Protein AF-A0A3Q4EGY4-F1 (afdb_monomer_lite)

Secondary structure (DSSP, 8-state):
--HHHHHHHHHHHS-----------EEETTEEEEEETTEEEEEEGGGTTSS-EEEEEEGGGG--SSEEEEEEEE-TTSSEEEEEEEETTEEEEEEEEEE-SSS-EEEEEEESEEEEEEEE-TTS-EEEEEEE--S------

pLDDT: mean 89.37, std 10.65, range [50.72, 98.56]

Sequence (141 aa):
MDAFEKVRTRLETQPQEEYEVVNAEIKHGGFVYYQEGCCLVRSKDEEADSDNYEVLFNLEELKLDQPFIDCIRVAPDEKYVAAKIRTEDSETSTLVVVKLSDQPVMEASFPNVSSFEWVKDEEDEDVLFYTFQRNLRCHDV

Organism: Mus musculus (NCBI:txid10090)

InterPro domains:
  IPR051543 Serine Peptidase S9A Subfamily [PTHR11757] (21-140)

Radius of gyration: 19.06 Å; chains: 1; bounding box: 47×37×62 Å

Foldseek 3Di:
DDPVVVVVVCVVPDPPPPPPLPADWDDDPQWIWTDDQQFTWIDGPVQPVDPPIGTQDGNVVVVDDPKTFNYKDAWPVRQKIWTWIDDPPDPKIKIWIWGDDPHIDTPDIDIQWDDWDWDQDPVRDIDIDTDHDDPDDDDDD

Structure (mmCIF, N/CA/C/O backbone):
data_AF-A0A3Q4EGY4-F1
#
_entry.id   AF-A0A3Q4EGY4-F1
#
loop_
_atom_site.group_PDB
_atom_site.id
_atom_site.type_symbol
_atom_site.label_atom_id
_atom_site.label_alt_id
_atom_site.label_comp_id
_atom_site.label_asym_id
_atom_site.label_entity_id
_atom_site.label_seq_id
_atom_site.pdbx_PDB_ins_code
_atom_site.Cartn_x
_atom_site.Cartn_y
_atom_site.Cartn_z
_atom_site.occupancy
_atom_site.B_iso_or_equiv
_atom_site.auth_seq_id
_atom_site.auth_comp_id
_atom_site.auth_asym_id
_atom_site.auth_atom_id
_atom_site.pdbx_PDB_model_num
ATOM 1 N N . MET A 1 1 ? 23.997 6.240 -45.361 1.00 62.00 1 MET A N 1
ATOM 2 C CA . MET A 1 1 ? 23.505 6.002 -43.996 1.00 62.00 1 MET A CA 1
ATOM 3 C C . MET A 1 1 ? 22.037 5.658 -44.103 1.00 62.00 1 MET A C 1
ATOM 5 O O . MET A 1 1 ? 21.256 6.500 -44.551 1.00 62.00 1 MET A O 1
ATOM 9 N N . ASP A 1 2 ? 21.730 4.396 -43.830 1.00 87.81 2 ASP A N 1
ATOM 10 C CA . ASP A 1 2 ? 20.379 3.836 -43.882 1.00 87.81 2 ASP A CA 1
ATOM 11 C C . ASP A 1 2 ? 19.478 4.523 -42.837 1.00 87.81 2 ASP A C 1
ATOM 13 O O . ASP A 1 2 ? 19.962 5.053 -41.834 1.00 87.81 2 ASP A O 1
ATOM 17 N N . ALA A 1 3 ? 18.170 4.578 -43.082 1.00 84.44 3 ALA A N 1
ATOM 18 C CA . ALA A 1 3 ? 17.212 5.181 -42.159 1.00 84.44 3 ALA A CA 1
ATOM 19 C C . ALA A 1 3 ? 17.281 4.517 -40.774 1.00 84.44 3 ALA A C 1
ATOM 21 O O . ALA A 1 3 ? 17.223 5.212 -39.762 1.00 84.44 3 ALA A O 1
ATOM 22 N N . PHE A 1 4 ? 17.499 3.201 -40.738 1.00 85.94 4 PHE A N 1
ATOM 23 C CA . PHE A 1 4 ? 17.674 2.441 -39.503 1.00 85.94 4 PHE A CA 1
ATOM 24 C C . PHE A 1 4 ? 18.942 2.850 -38.742 1.00 85.94 4 PHE A C 1
ATOM 26 O O . PHE A 1 4 ? 18.929 3.031 -37.528 1.00 85.94 4 PHE A O 1
ATOM 33 N N . GLU A 1 5 ? 20.031 3.075 -39.473 1.00 88.56 5 GLU A N 1
ATOM 34 C CA . GLU A 1 5 ? 21.321 3.500 -38.930 1.00 88.56 5 GLU A CA 1
ATOM 35 C C . GLU A 1 5 ? 21.232 4.914 -38.332 1.00 88.56 5 GLU A C 1
ATOM 37 O O . GLU A 1 5 ? 21.715 5.151 -37.230 1.00 88.56 5 GLU A O 1
ATOM 42 N N . LYS A 1 6 ? 20.501 5.828 -38.988 1.00 86.69 6 LYS A N 1
ATOM 43 C CA . LYS A 1 6 ? 20.213 7.168 -38.445 1.00 86.69 6 LYS A CA 1
ATOM 44 C C . LYS A 1 6 ? 19.397 7.125 -37.154 1.00 86.69 6 LYS A C 1
ATOM 46 O O . LYS A 1 6 ? 19.638 7.942 -36.269 1.00 86.69 6 LYS A O 1
ATOM 51 N N . VAL A 1 7 ? 18.419 6.222 -37.062 1.00 87.12 7 VAL A N 1
ATOM 52 C CA . VAL A 1 7 ? 17.590 6.055 -35.858 1.00 87.12 7 VAL A CA 1
ATOM 53 C C . VAL A 1 7 ? 18.415 5.460 -34.721 1.00 87.12 7 VAL A C 1
ATOM 55 O O . VAL A 1 7 ? 18.401 6.018 -33.628 1.00 87.12 7 VAL A O 1
ATOM 58 N N . ARG A 1 8 ? 19.195 4.404 -34.985 1.00 85.62 8 ARG A N 1
ATOM 59 C CA . ARG A 1 8 ? 20.094 3.797 -33.994 1.00 85.62 8 ARG A CA 1
ATOM 60 C C . ARG A 1 8 ? 21.080 4.816 -33.434 1.00 85.62 8 ARG A C 1
ATOM 62 O O . ARG A 1 8 ? 21.135 4.988 -32.225 1.00 85.62 8 ARG A O 1
ATOM 69 N N . THR A 1 9 ? 21.793 5.545 -34.297 1.00 86.81 9 THR A N 1
ATOM 70 C CA . THR A 1 9 ? 22.747 6.561 -33.834 1.00 86.81 9 THR A CA 1
ATOM 71 C C . THR A 1 9 ? 22.053 7.638 -33.007 1.00 86.81 9 THR A C 1
ATOM 73 O O . THR A 1 9 ? 22.629 8.105 -32.034 1.00 86.81 9 THR A O 1
ATOM 76 N N . ARG A 1 10 ? 20.811 8.019 -33.339 1.00 84.62 10 ARG A N 1
ATOM 77 C CA . ARG A 1 10 ? 20.034 8.948 -32.509 1.00 84.62 10 ARG A CA 1
ATOM 78 C C . ARG A 1 10 ? 19.738 8.376 -31.127 1.00 84.62 10 ARG A C 1
ATOM 80 O O . ARG A 1 10 ? 19.966 9.083 -30.162 1.00 84.62 10 ARG A O 1
ATOM 87 N N . LEU A 1 11 ? 19.283 7.129 -31.034 1.00 80.88 11 LEU A N 1
ATOM 88 C CA . LEU A 1 11 ? 18.953 6.490 -29.755 1.00 80.88 11 LEU A CA 1
ATOM 89 C C . LEU A 1 11 ? 20.190 6.261 -28.875 1.00 80.88 11 LEU A C 1
ATOM 91 O O . LEU A 1 11 ? 20.109 6.420 -27.667 1.00 80.88 11 LEU A O 1
ATOM 95 N N . GLU A 1 12 ? 21.337 5.935 -29.474 1.00 82.94 12 GLU A N 1
ATOM 96 C CA . GLU A 1 12 ? 22.601 5.714 -28.753 1.00 82.94 12 GLU A CA 1
ATOM 97 C C . GLU A 1 12 ? 23.295 7.019 -28.322 1.00 82.94 12 GLU A C 1
ATOM 99 O O . GLU A 1 12 ? 24.126 7.002 -27.418 1.00 82.94 12 GLU A O 1
ATOM 104 N N . THR A 1 13 ? 23.007 8.145 -28.989 1.00 84.75 13 THR A N 1
ATOM 105 C CA . THR A 1 13 ? 23.619 9.456 -28.680 1.00 84.75 13 THR A CA 1
ATOM 106 C C . THR A 1 13 ? 22.707 10.375 -27.879 1.00 84.75 13 THR A C 1
ATOM 108 O O . THR A 1 13 ? 23.172 11.389 -27.354 1.00 84.75 13 THR A O 1
ATOM 111 N N . GLN A 1 14 ? 21.418 10.049 -27.788 1.00 74.38 14 GLN A N 1
ATOM 112 C CA . GLN A 1 14 ? 20.490 10.742 -26.914 1.00 74.38 14 GLN A CA 1
ATOM 113 C C . GLN A 1 14 ? 20.812 10.340 -25.467 1.00 74.38 14 GLN A C 1
ATOM 115 O O . GLN A 1 14 ? 20.993 9.150 -25.206 1.00 74.38 14 GLN A O 1
ATOM 120 N N . PRO A 1 15 ? 20.910 11.296 -24.525 1.00 68.19 15 PRO A N 1
ATOM 121 C CA . PRO A 1 15 ? 20.953 10.954 -23.112 1.00 68.19 15 PRO A CA 1
ATOM 122 C C . PRO A 1 15 ? 19.728 10.088 -22.825 1.00 68.19 15 PRO A C 1
ATOM 124 O O . PRO A 1 15 ? 18.609 10.507 -23.130 1.00 68.19 15 PRO A O 1
ATOM 127 N N . GLN A 1 16 ? 19.936 8.872 -22.323 1.00 63.28 16 GLN A N 1
ATOM 128 C CA . GLN A 1 16 ? 18.828 8.116 -21.765 1.00 63.28 16 GLN A CA 1
ATOM 129 C C . GLN A 1 16 ? 18.356 8.921 -20.560 1.00 63.28 16 GLN A C 1
ATOM 131 O O . GLN A 1 16 ? 19.107 9.099 -19.604 1.00 63.28 16 GLN A O 1
ATOM 136 N N . GLU A 1 17 ? 17.161 9.500 -20.657 1.00 60.06 17 GLU A N 1
ATOM 137 C CA . GLU A 1 17 ? 16.463 9.955 -19.464 1.00 60.06 17 GLU A CA 1
ATOM 138 C C . GLU A 1 17 ? 16.262 8.690 -18.627 1.00 60.06 17 GLU A C 1
ATOM 140 O O . GLU A 1 17 ? 15.579 7.762 -19.064 1.00 60.06 17 GLU A O 1
ATOM 145 N N . GLU A 1 18 ? 16.952 8.597 -17.488 1.00 53.25 18 GLU A N 1
ATOM 146 C CA . GLU A 1 18 ? 16.603 7.609 -16.474 1.00 53.25 18 GLU A CA 1
ATOM 147 C C . GLU A 1 18 ? 15.147 7.892 -16.115 1.00 53.25 18 GLU A C 1
ATOM 149 O O . GLU A 1 18 ? 14.812 8.954 -15.588 1.00 53.25 18 GLU A O 1
ATOM 154 N N . TYR A 1 19 ? 14.256 6.981 -16.502 1.00 50.72 19 TYR A N 1
ATOM 155 C CA . TYR A 1 19 ? 12.882 7.024 -16.040 1.00 50.72 19 TYR A CA 1
ATOM 156 C C . TYR A 1 19 ? 12.930 6.697 -14.552 1.00 50.72 19 TYR A C 1
ATOM 158 O O . TYR A 1 19 ? 12.998 5.531 -14.176 1.00 50.72 19 TYR A O 1
ATOM 166 N N . GLU A 1 20 ? 12.945 7.727 -13.709 1.00 56.38 20 GLU A N 1
ATOM 167 C CA . GLU A 1 20 ? 12.793 7.528 -12.275 1.00 56.38 20 GLU A CA 1
ATOM 168 C C . GLU A 1 20 ? 11.446 6.845 -12.035 1.00 56.38 20 GLU A C 1
ATOM 170 O O . GLU A 1 20 ? 10.388 7.334 -12.452 1.00 56.38 20 GLU A O 1
ATOM 175 N N . VAL A 1 21 ? 11.484 5.685 -11.381 1.00 58.91 21 VAL A N 1
ATOM 176 C CA . VAL A 1 21 ? 10.283 5.065 -10.832 1.00 58.91 21 VAL A CA 1
ATOM 177 C C . VAL A 1 21 ? 9.756 6.035 -9.780 1.00 58.91 21 VAL A C 1
ATOM 179 O O . VAL A 1 21 ? 10.293 6.133 -8.680 1.00 58.91 21 VAL A O 1
ATOM 182 N N . VAL A 1 22 ? 8.737 6.814 -10.144 1.00 64.81 22 VAL A N 1
ATOM 183 C CA . VAL A 1 22 ? 8.094 7.737 -9.209 1.00 64.81 22 VAL A CA 1
ATOM 184 C C . VAL A 1 22 ? 7.395 6.889 -8.155 1.00 64.81 22 VAL A C 1
ATOM 186 O O . VAL A 1 22 ? 6.398 6.226 -8.446 1.00 64.81 22 VAL A O 1
ATOM 189 N N . ASN A 1 23 ? 7.941 6.891 -6.940 1.00 74.62 23 ASN A N 1
ATOM 190 C CA . ASN A 1 23 ? 7.339 6.202 -5.807 1.00 74.62 23 ASN A CA 1
ATOM 191 C C . ASN A 1 23 ? 5.914 6.712 -5.582 1.00 74.62 23 ASN A C 1
ATOM 193 O O . ASN A 1 23 ? 5.634 7.906 -5.713 1.00 74.62 23 ASN A O 1
ATOM 197 N N . ALA A 1 24 ? 5.004 5.802 -5.240 1.00 89.62 24 ALA A N 1
ATOM 198 C CA . ALA A 1 24 ? 3.633 6.187 -4.953 1.00 89.62 24 ALA A CA 1
ATOM 199 C C . ALA A 1 24 ? 3.574 7.111 -3.726 1.00 89.62 24 ALA A C 1
ATOM 201 O O . ALA A 1 24 ? 4.065 6.764 -2.653 1.00 89.62 24 ALA A O 1
ATOM 202 N N . GLU A 1 25 ? 2.902 8.249 -3.887 1.00 93.81 25 GLU A N 1
ATOM 203 C CA . GLU A 1 25 ? 2.566 9.181 -2.814 1.00 93.81 25 GLU A CA 1
ATOM 204 C C . GLU A 1 25 ? 1.052 9.421 -2.807 1.00 93.81 25 GLU A C 1
ATOM 206 O O . GLU A 1 25 ? 0.424 9.563 -3.862 1.00 93.81 25 GLU A O 1
ATOM 211 N N . ILE A 1 26 ? 0.444 9.467 -1.621 1.00 94.50 26 ILE A N 1
ATOM 212 C CA . ILE A 1 26 ? -0.968 9.828 -1.472 1.00 94.50 26 ILE A CA 1
ATOM 213 C C . ILE A 1 26 ? -1.194 10.695 -0.235 1.00 94.50 26 ILE A C 1
ATOM 215 O O . ILE A 1 26 ? -0.667 10.420 0.841 1.00 94.50 26 ILE A O 1
ATOM 219 N N . LYS A 1 27 ? -2.036 11.724 -0.377 1.00 94.75 27 LYS A N 1
ATOM 220 C CA . LYS A 1 27 ? -2.517 12.548 0.738 1.00 94.75 27 LYS A CA 1
ATOM 221 C C . LYS A 1 27 ? -3.894 12.077 1.187 1.00 94.75 27 LYS A C 1
ATOM 223 O O . LYS A 1 27 ? -4.807 11.980 0.366 1.00 94.75 27 LYS A O 1
ATOM 228 N N . HIS A 1 28 ? -4.052 11.789 2.475 1.00 94.06 28 HIS A N 1
ATOM 229 C CA . HIS A 1 28 ? -5.314 11.330 3.056 1.00 94.06 28 HIS A CA 1
ATOM 230 C C . HIS A 1 28 ? -5.357 11.607 4.564 1.00 94.06 28 HIS A C 1
ATOM 232 O O . HIS A 1 28 ? -4.349 11.434 5.244 1.00 94.06 28 HIS A O 1
ATOM 238 N N . GLY A 1 29 ? -6.503 12.036 5.100 1.00 91.94 29 GLY A N 1
ATOM 239 C CA . GLY A 1 29 ? -6.676 12.210 6.552 1.00 91.94 29 GLY A CA 1
ATOM 240 C C . GLY A 1 29 ? -5.734 13.225 7.218 1.00 91.94 29 GLY A C 1
ATOM 241 O O . GLY A 1 29 ? -5.442 13.121 8.403 1.00 91.94 29 GLY A O 1
ATOM 242 N N . GLY A 1 30 ? -5.193 14.192 6.465 1.00 93.12 30 GLY A N 1
ATOM 243 C CA . GLY A 1 30 ? -4.186 15.141 6.972 1.00 93.12 30 GLY A CA 1
ATOM 244 C C . GLY A 1 30 ? -2.755 14.588 7.043 1.00 93.12 30 GLY A C 1
ATOM 245 O O . GLY A 1 30 ? -1.867 15.251 7.581 1.00 93.12 30 GLY A O 1
ATOM 246 N N . PHE A 1 31 ? -2.522 13.404 6.479 1.00 95.12 31 PHE A N 1
ATOM 247 C CA . PHE A 1 31 ? -1.208 12.786 6.347 1.00 95.12 31 PHE A CA 1
ATOM 248 C C . PHE A 1 31 ? -0.826 12.602 4.876 1.00 95.12 31 PHE A C 1
ATOM 250 O O . PHE A 1 31 ? -1.688 12.481 4.000 1.00 95.12 31 PHE A O 1
ATOM 257 N N . VAL A 1 32 ? 0.477 12.532 4.622 1.00 95.19 32 VAL A N 1
ATOM 258 C CA . VAL A 1 32 ? 1.068 12.090 3.357 1.00 95.19 32 VAL A CA 1
ATOM 259 C C . VAL A 1 32 ? 1.673 10.715 3.586 1.00 95.19 32 VAL A C 1
ATOM 261 O O . VAL A 1 32 ? 2.405 10.525 4.553 1.00 95.19 32 VAL A O 1
ATOM 264 N N . TYR A 1 33 ? 1.362 9.761 2.715 1.00 96.69 33 TYR A N 1
ATOM 265 C CA . TYR A 1 33 ? 1.871 8.393 2.751 1.00 96.69 33 TYR A CA 1
ATOM 266 C C . TYR A 1 33 ? 2.764 8.172 1.540 1.00 96.69 33 TYR A C 1
ATOM 268 O O . TYR A 1 33 ? 2.341 8.454 0.418 1.00 96.69 33 TYR A O 1
ATOM 276 N N . TYR A 1 34 ? 3.969 7.665 1.767 1.00 95.50 34 TYR A N 1
ATOM 277 C CA . TYR A 1 34 ? 4.991 7.503 0.736 1.00 95.50 34 TYR A CA 1
ATOM 278 C C . TYR A 1 34 ? 6.037 6.473 1.167 1.00 95.50 34 TYR A C 1
ATOM 280 O O . TYR A 1 34 ? 5.991 5.931 2.277 1.00 95.50 34 TYR A O 1
ATOM 288 N N . GLN A 1 35 ? 6.966 6.178 0.263 1.00 95.44 35 GLN A N 1
ATOM 289 C CA . GLN A 1 35 ? 8.141 5.374 0.566 1.00 95.44 35 GLN A CA 1
ATOM 290 C C . GLN A 1 35 ? 9.320 6.274 0.940 1.00 95.44 35 GLN A C 1
ATOM 292 O O . GLN A 1 35 ? 9.704 7.128 0.148 1.00 95.44 35 GLN A O 1
ATOM 297 N N . GLU A 1 36 ? 9.934 6.010 2.092 1.00 93.69 36 GLU A N 1
ATOM 298 C CA . GLU A 1 36 ? 11.212 6.598 2.506 1.00 93.69 36 GLU A CA 1
ATOM 299 C C . GLU A 1 36 ? 12.221 5.464 2.724 1.00 93.69 36 GLU A C 1
ATOM 301 O O . GLU A 1 36 ? 12.024 4.590 3.575 1.00 93.69 36 GLU A O 1
ATOM 306 N N . GLY A 1 37 ? 13.281 5.419 1.912 1.00 92.12 37 GLY A N 1
ATOM 307 C CA . GLY A 1 37 ? 14.199 4.276 1.874 1.00 92.12 37 GLY A CA 1
ATOM 308 C C . GLY A 1 37 ? 13.464 2.949 1.626 1.00 92.12 37 GLY A C 1
ATOM 309 O O . GLY A 1 37 ? 12.766 2.796 0.626 1.00 92.12 37 GLY A O 1
ATOM 310 N N . CYS A 1 38 ? 13.606 1.990 2.547 1.00 93.38 38 CYS A N 1
ATOM 311 C CA . CYS A 1 38 ? 12.911 0.694 2.511 1.00 93.38 38 CYS A CA 1
ATOM 312 C C . CYS A 1 38 ? 11.637 0.662 3.375 1.00 93.38 38 CYS A C 1
ATOM 314 O O . CYS A 1 38 ? 11.182 -0.417 3.749 1.00 93.38 38 CYS A O 1
ATOM 316 N N . CYS A 1 39 ? 11.055 1.809 3.726 1.00 96.31 39 CYS A N 1
ATOM 317 C CA . CYS A 1 39 ? 9.904 1.879 4.622 1.00 96.31 39 CYS A CA 1
ATOM 318 C C . CYS A 1 39 ? 8.685 2.505 3.939 1.00 96.31 39 CYS A C 1
ATOM 320 O O . CYS A 1 39 ? 8.798 3.532 3.274 1.00 96.31 39 CYS A O 1
ATOM 322 N N . LEU A 1 40 ? 7.502 1.932 4.174 1.00 97.69 40 LEU A N 1
ATOM 323 C CA . LEU A 1 40 ? 6.244 2.664 4.049 1.00 97.69 40 LEU A CA 1
ATOM 324 C C . LEU A 1 40 ? 6.127 3.564 5.275 1.00 97.69 40 LEU A C 1
ATOM 326 O O . LEU A 1 40 ? 6.140 3.074 6.410 1.00 97.69 40 LEU A O 1
ATOM 330 N N . VAL A 1 41 ? 5.996 4.863 5.046 1.00 96.56 41 VAL A N 1
ATOM 331 C CA . VAL A 1 41 ? 5.908 5.868 6.104 1.00 96.56 41 VAL A CA 1
ATOM 332 C C . VAL A 1 41 ? 4.678 6.748 5.917 1.00 96.56 41 VAL A C 1
ATOM 334 O O . VAL A 1 41 ? 4.068 6.774 4.842 1.00 96.56 41 VAL A O 1
ATOM 337 N N . ARG A 1 42 ? 4.317 7.485 6.969 1.00 95.56 42 ARG A N 1
ATOM 338 C CA . ARG A 1 42 ? 3.453 8.659 6.843 1.00 95.56 42 ARG A CA 1
ATOM 339 C C . ARG A 1 42 ? 3.991 9.839 7.635 1.00 95.56 42 ARG A C 1
ATOM 341 O O . ARG A 1 42 ? 4.504 9.662 8.736 1.00 95.56 42 ARG A O 1
ATOM 348 N N . SER A 1 43 ? 3.803 11.042 7.124 1.00 94.38 43 SER A N 1
ATOM 349 C CA . SER A 1 43 ? 4.074 12.298 7.831 1.00 94.38 43 SER A CA 1
ATOM 350 C C . SER A 1 43 ? 2.821 13.167 7.831 1.00 94.38 43 SER A C 1
ATOM 352 O O . SER A 1 43 ? 1.888 12.936 7.057 1.00 94.38 43 SER A O 1
ATOM 354 N N . LYS A 1 44 ? 2.747 14.150 8.731 1.00 93.06 44 LYS A N 1
ATOM 355 C CA . LYS A 1 44 ? 1.679 15.156 8.658 1.00 93.06 44 LYS A CA 1
ATOM 356 C C . LYS A 1 44 ? 1.880 16.013 7.411 1.00 93.06 44 LYS A C 1
ATOM 358 O O . LYS A 1 44 ? 3.011 16.345 7.080 1.00 93.06 44 LYS A O 1
ATOM 363 N N . ASP A 1 45 ? 0.791 16.429 6.770 1.00 83.75 45 ASP A N 1
ATOM 364 C CA . ASP A 1 45 ? 0.844 17.208 5.518 1.00 83.75 45 ASP A CA 1
ATOM 365 C C . ASP A 1 45 ? 1.637 18.522 5.643 1.00 83.75 45 ASP A C 1
ATOM 367 O O . ASP A 1 45 ? 2.352 18.920 4.730 1.00 83.75 45 ASP A O 1
ATOM 371 N N . GLU A 1 46 ? 1.589 19.162 6.812 1.00 79.31 46 GLU A N 1
ATOM 372 C CA . GLU A 1 46 ? 2.348 20.388 7.102 1.00 79.31 46 GLU A CA 1
ATOM 373 C C . GLU A 1 46 ? 3.856 20.145 7.328 1.00 79.31 46 GLU A C 1
ATOM 375 O O . GLU A 1 46 ? 4.635 21.096 7.375 1.00 79.31 46 GLU A O 1
ATOM 380 N N . GLU A 1 47 ? 4.271 18.885 7.477 1.00 75.31 47 GLU A N 1
ATOM 381 C CA . GLU A 1 47 ? 5.617 18.449 7.871 1.00 75.31 47 GLU A CA 1
ATOM 382 C C . GLU A 1 47 ? 6.259 17.507 6.831 1.00 75.31 47 GLU A C 1
ATOM 384 O O . GLU A 1 47 ? 7.271 16.872 7.127 1.00 75.31 47 GLU A O 1
ATOM 389 N N . ALA A 1 48 ? 5.695 17.422 5.618 1.00 59.66 48 ALA A N 1
ATOM 390 C CA . ALA A 1 48 ? 6.092 16.468 4.575 1.00 59.66 48 ALA A CA 1
ATOM 391 C C . ALA A 1 48 ? 7.572 16.565 4.135 1.00 59.66 48 ALA A C 1
ATOM 393 O O . ALA A 1 48 ? 8.118 15.582 3.651 1.00 59.66 48 ALA A O 1
ATOM 394 N N . ASP A 1 49 ? 8.235 17.701 4.387 1.00 66.06 49 ASP A N 1
ATOM 395 C CA . ASP A 1 49 ? 9.659 17.940 4.090 1.00 66.06 49 ASP A CA 1
ATOM 396 C C . ASP A 1 49 ? 10.579 17.819 5.327 1.00 66.06 49 ASP A C 1
ATOM 398 O O . ASP A 1 49 ? 11.703 18.329 5.340 1.00 66.06 49 ASP A O 1
ATOM 402 N N . SER A 1 50 ? 10.096 17.214 6.413 1.00 72.44 50 SER A N 1
ATOM 403 C CA . SER A 1 50 ? 10.859 17.033 7.652 1.00 72.44 50 SER A CA 1
ATOM 404 C C . SER A 1 50 ? 11.132 15.557 7.942 1.00 72.44 50 SER A C 1
ATOM 406 O O . SER A 1 50 ? 10.335 14.691 7.593 1.00 72.44 50 SER A O 1
ATOM 408 N N . ASP A 1 51 ? 12.207 15.268 8.682 1.00 75.94 51 ASP A N 1
ATOM 409 C CA . ASP A 1 51 ? 12.527 13.918 9.188 1.00 75.94 51 ASP A CA 1
ATOM 410 C C . ASP A 1 51 ? 11.528 13.418 10.265 1.00 75.94 51 ASP A C 1
ATOM 412 O O . ASP A 1 51 ? 11.828 12.507 11.039 1.00 75.94 51 ASP A O 1
ATOM 416 N N . ASN A 1 52 ? 10.346 14.036 10.369 1.00 88.00 52 ASN A N 1
ATOM 417 C CA . ASN A 1 52 ? 9.306 13.713 11.336 1.00 88.00 52 ASN A CA 1
ATOM 418 C C . ASN A 1 52 ? 8.203 12.865 10.688 1.00 88.00 52 ASN A C 1
ATOM 420 O O . ASN A 1 52 ? 7.082 13.322 10.455 1.00 88.00 52 ASN A O 1
ATOM 424 N N . TYR A 1 53 ? 8.531 11.611 10.390 1.00 92.62 53 TYR A N 1
ATOM 425 C CA . TYR A 1 53 ? 7.585 10.629 9.869 1.00 92.62 53 TYR A CA 1
ATOM 426 C C . TYR A 1 53 ? 7.419 9.438 10.819 1.00 92.62 53 TYR A C 1
ATOM 428 O O . TYR A 1 53 ? 8.303 9.079 11.596 1.00 92.62 53 TYR A O 1
ATOM 436 N N . GLU A 1 54 ? 6.257 8.801 10.736 1.00 95.00 54 GLU A N 1
ATOM 437 C CA . GLU A 1 54 ? 5.947 7.533 11.381 1.00 95.00 54 GLU A CA 1
ATOM 438 C C . GLU A 1 54 ? 6.240 6.384 10.410 1.00 95.00 54 GLU A C 1
ATOM 440 O O . GLU A 1 54 ? 5.742 6.370 9.283 1.00 95.00 54 GLU A O 1
ATOM 445 N N . VAL A 1 55 ? 7.028 5.399 10.850 1.00 96.25 55 VAL A N 1
ATOM 446 C CA . VAL A 1 55 ? 7.272 4.170 10.082 1.00 96.25 55 VAL A CA 1
ATOM 447 C C . VAL A 1 55 ? 6.094 3.221 10.262 1.00 96.25 55 VAL A C 1
ATOM 449 O O . VAL A 1 55 ? 5.804 2.791 11.376 1.00 96.25 55 VAL A O 1
ATOM 452 N N . LEU A 1 56 ? 5.435 2.873 9.156 1.00 98.00 56 LEU A N 1
ATOM 453 C CA . LEU A 1 56 ? 4.266 1.995 9.149 1.00 98.00 56 LEU A CA 1
ATOM 454 C C . LEU A 1 56 ? 4.643 0.539 8.867 1.00 98.00 56 LEU A C 1
ATOM 456 O O . LEU A 1 56 ? 4.047 -0.374 9.433 1.00 98.00 56 LEU A O 1
ATOM 460 N N . PHE A 1 57 ? 5.614 0.313 7.978 1.00 98.19 57 PHE A N 1
ATOM 461 C CA . PHE A 1 57 ? 6.070 -1.028 7.611 1.00 98.19 57 PHE A CA 1
ATOM 462 C C . PHE A 1 57 ? 7.461 -1.000 6.967 1.00 98.19 57 PHE A C 1
ATOM 464 O O . PHE A 1 57 ? 7.729 -0.130 6.139 1.00 98.19 57 PHE A O 1
ATOM 471 N N . ASN A 1 58 ? 8.323 -1.969 7.297 1.00 97.00 58 ASN A N 1
ATOM 472 C CA . ASN A 1 58 ? 9.624 -2.156 6.647 1.00 97.00 58 ASN A CA 1
ATOM 473 C C . ASN A 1 58 ? 9.507 -3.186 5.507 1.00 97.00 58 ASN A C 1
ATOM 475 O O . ASN A 1 58 ? 9.243 -4.365 5.739 1.00 97.00 58 ASN A O 1
ATOM 479 N N . LEU A 1 59 ? 9.750 -2.753 4.268 1.00 96.19 59 LEU A N 1
ATOM 480 C CA . LEU A 1 59 ? 9.663 -3.587 3.068 1.00 96.19 59 LEU A CA 1
ATOM 481 C C . LEU A 1 59 ? 10.701 -4.723 3.060 1.00 96.19 59 LEU A C 1
ATOM 483 O O . LEU A 1 59 ? 10.466 -5.744 2.410 1.00 96.19 59 LEU A O 1
ATOM 487 N N . GLU A 1 60 ? 11.808 -4.605 3.802 1.00 94.69 60 GLU A N 1
ATOM 488 C CA 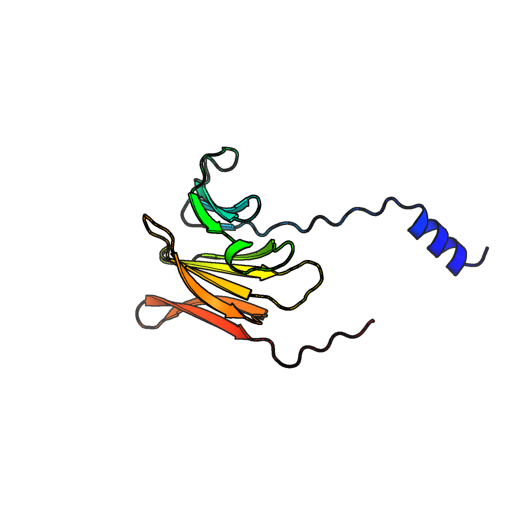. GLU A 1 60 ? 12.812 -5.673 3.938 1.00 94.69 60 GLU A CA 1
ATOM 489 C C . GLU A 1 60 ? 12.225 -6.958 4.545 1.00 94.69 60 GLU A C 1
ATOM 491 O O . GLU A 1 60 ? 12.717 -8.057 4.271 1.00 94.69 60 GLU A O 1
ATOM 496 N N . GLU A 1 61 ? 11.131 -6.858 5.309 1.00 95.06 61 GLU A N 1
ATOM 497 C CA . GLU A 1 61 ? 10.417 -8.020 5.851 1.00 95.06 61 GLU A CA 1
ATOM 498 C C . GLU A 1 61 ? 9.887 -8.953 4.749 1.00 95.06 61 GLU A C 1
ATOM 500 O O . GLU A 1 61 ? 9.748 -10.161 4.968 1.00 95.06 61 GLU A O 1
ATOM 505 N N . LEU A 1 62 ? 9.653 -8.422 3.542 1.00 93.12 62 LEU A N 1
ATOM 506 C CA . LEU A 1 62 ? 9.193 -9.188 2.382 1.00 93.12 62 LEU A CA 1
ATOM 507 C C . LEU A 1 62 ? 10.311 -9.993 1.708 1.00 93.12 62 LEU A C 1
ATOM 509 O O . LEU A 1 62 ? 10.010 -10.875 0.903 1.00 93.12 62 LEU A O 1
ATOM 513 N N . LYS A 1 63 ? 11.585 -9.724 2.037 1.00 93.25 63 LYS A N 1
ATOM 514 C CA . LYS A 1 63 ? 12.768 -10.384 1.446 1.00 93.25 63 LYS A CA 1
ATOM 515 C C . LYS A 1 63 ? 12.795 -10.311 -0.086 1.00 93.25 63 LYS A C 1
ATOM 517 O O . LYS A 1 63 ? 13.207 -11.262 -0.752 1.00 93.25 63 LYS A O 1
ATOM 522 N N . LEU A 1 64 ? 12.315 -9.196 -0.624 1.00 90.62 64 LEU A N 1
ATOM 523 C CA . LEU A 1 64 ? 12.375 -8.862 -2.042 1.00 90.62 64 LEU A CA 1
ATOM 524 C C . LEU A 1 64 ? 13.673 -8.103 -2.332 1.00 90.62 64 LEU A C 1
ATOM 526 O O . LEU A 1 64 ? 14.200 -7.426 -1.450 1.00 90.62 64 LEU A O 1
ATOM 530 N N . ASP A 1 65 ? 14.177 -8.221 -3.557 1.00 90.56 65 ASP A N 1
ATOM 531 C CA . ASP A 1 65 ? 15.335 -7.447 -4.004 1.00 90.56 65 ASP A CA 1
ATOM 532 C C . ASP A 1 65 ? 14.873 -6.068 -4.479 1.00 90.56 65 ASP A C 1
ATOM 534 O O . ASP A 1 65 ? 14.007 -5.982 -5.346 1.00 90.56 65 ASP A O 1
ATOM 538 N N . GLN A 1 66 ? 15.408 -5.013 -3.860 1.00 90.56 66 GLN A N 1
ATOM 539 C CA . GLN A 1 66 ? 15.093 -3.606 -4.152 1.00 90.56 66 GLN A CA 1
ATOM 540 C C . GLN A 1 66 ? 13.584 -3.326 -4.332 1.00 90.56 66 GLN A C 1
ATOM 542 O O . GLN A 1 66 ? 13.142 -2.889 -5.398 1.00 90.56 66 GLN A O 1
ATOM 547 N N . PRO A 1 67 ? 12.754 -3.611 -3.310 1.00 93.50 67 PRO A N 1
ATOM 548 C CA . PRO A 1 67 ? 11.321 -3.412 -3.425 1.00 93.50 67 PRO A CA 1
ATOM 549 C C . PRO A 1 67 ? 10.952 -1.925 -3.430 1.00 93.50 67 PRO A C 1
ATOM 551 O O . PRO A 1 67 ? 11.507 -1.130 -2.670 1.00 93.50 67 PRO A O 1
ATOM 554 N N . PHE A 1 68 ? 9.942 -1.575 -4.222 1.00 94.31 68 PHE A N 1
ATOM 555 C CA . PHE A 1 68 ? 9.343 -0.245 -4.229 1.00 94.31 68 PHE A CA 1
ATOM 556 C C . PHE A 1 68 ? 7.815 -0.301 -4.147 1.00 94.31 68 PHE A C 1
ATOM 558 O O . PHE A 1 68 ? 7.178 -1.289 -4.532 1.00 94.31 68 PHE A O 1
ATOM 565 N N . ILE A 1 69 ? 7.215 0.768 -3.630 1.00 95.94 69 ILE A N 1
ATOM 566 C CA . ILE A 1 69 ? 5.772 0.931 -3.497 1.00 95.94 69 ILE A CA 1
ATOM 567 C C . ILE A 1 69 ? 5.212 1.515 -4.793 1.00 95.94 69 ILE A C 1
ATOM 569 O O . ILE A 1 69 ? 5.401 2.684 -5.118 1.00 95.94 69 ILE A O 1
ATOM 573 N N . ASP A 1 70 ? 4.457 0.686 -5.506 1.00 94.44 70 ASP A N 1
ATOM 574 C CA . ASP A 1 70 ? 3.825 1.026 -6.780 1.00 94.44 70 ASP A CA 1
ATOM 575 C C . ASP A 1 70 ? 2.471 1.727 -6.603 1.00 94.44 70 ASP A C 1
ATOM 577 O O . ASP A 1 70 ? 2.007 2.458 -7.473 1.00 94.44 70 ASP A O 1
ATOM 581 N N . CYS A 1 71 ? 1.778 1.466 -5.493 1.00 95.62 71 CYS A N 1
ATOM 582 C CA . CYS A 1 71 ? 0.467 2.052 -5.229 1.00 95.62 71 CYS A CA 1
ATOM 583 C C . CYS A 1 71 ? 0.144 2.028 -3.736 1.00 95.62 71 CYS A C 1
ATOM 585 O O . CYS A 1 71 ? 0.385 1.017 -3.076 1.00 95.62 71 CYS A O 1
ATOM 587 N N . ILE A 1 72 ? -0.472 3.100 -3.233 1.00 97.94 72 ILE A N 1
ATOM 588 C CA . ILE A 1 72 ? -0.972 3.220 -1.858 1.00 97.94 72 ILE A CA 1
ATOM 589 C C . ILE A 1 72 ? -2.472 3.543 -1.893 1.00 97.94 72 ILE A C 1
ATOM 591 O O . ILE A 1 72 ? -2.938 4.337 -2.721 1.00 97.94 72 ILE A O 1
ATOM 595 N N . ARG A 1 73 ? -3.239 2.930 -0.988 1.00 97.75 73 ARG A N 1
ATOM 596 C CA . ARG A 1 73 ? -4.639 3.270 -0.696 1.00 97.75 73 ARG A CA 1
ATOM 597 C C . ARG A 1 73 ? -4.881 3.226 0.807 1.00 97.75 73 ARG A C 1
ATOM 599 O O . ARG A 1 73 ? -4.626 2.206 1.445 1.00 97.75 73 ARG A O 1
ATOM 606 N N . VAL A 1 74 ? -5.408 4.310 1.359 1.00 97.88 74 VAL A N 1
ATOM 607 C CA . VAL A 1 74 ? -5.806 4.398 2.770 1.00 97.88 74 VAL A CA 1
ATOM 608 C C . VAL A 1 74 ? -7.290 4.064 2.874 1.00 97.88 74 VAL A C 1
ATOM 610 O O . VAL A 1 74 ? -8.069 4.461 2.005 1.00 97.88 74 VAL A O 1
ATOM 613 N N . ALA A 1 75 ? -7.657 3.291 3.890 1.00 97.62 75 ALA A N 1
ATOM 614 C CA . ALA A 1 75 ? -9.044 2.955 4.165 1.00 97.62 75 ALA A CA 1
ATOM 615 C C . ALA A 1 75 ? -9.824 4.224 4.568 1.00 97.62 75 ALA A C 1
ATOM 617 O O . ALA A 1 75 ? -9.256 5.069 5.263 1.00 97.62 75 ALA A O 1
ATOM 618 N N . PRO A 1 76 ? -11.089 4.390 4.141 1.00 95.12 76 PRO A N 1
ATOM 619 C CA . PRO A 1 76 ? -11.887 5.579 4.439 1.00 95.12 76 PRO A CA 1
ATOM 620 C C . PRO A 1 76 ? -12.010 5.952 5.924 1.00 95.12 76 PRO A C 1
ATOM 622 O O . PRO A 1 76 ? -12.187 7.128 6.228 1.00 95.12 76 PRO A O 1
ATOM 625 N N . ASP A 1 77 ? -11.960 4.984 6.842 1.00 94.94 77 ASP A N 1
ATOM 626 C CA . ASP A 1 77 ? -11.982 5.219 8.291 1.00 94.94 77 ASP A CA 1
ATOM 627 C C . ASP A 1 77 ? -10.600 5.474 8.912 1.00 94.94 77 ASP A C 1
ATOM 629 O O . ASP A 1 77 ? -10.491 5.647 10.128 1.00 94.94 77 ASP A O 1
ATOM 633 N N . GLU A 1 78 ? -9.558 5.486 8.081 1.00 94.94 78 GLU A N 1
ATOM 634 C CA . GLU A 1 78 ? -8.165 5.733 8.445 1.00 94.94 78 GLU A CA 1
ATOM 635 C C . GLU A 1 78 ? -7.578 4.716 9.445 1.00 94.94 78 GLU A C 1
ATOM 637 O O . GLU A 1 78 ? -6.532 4.967 10.048 1.00 94.94 78 GLU A O 1
ATOM 642 N N . LYS A 1 79 ? -8.195 3.535 9.612 1.00 96.44 79 LYS A N 1
ATOM 643 C CA . LYS A 1 79 ? -7.655 2.447 10.449 1.00 96.44 79 LYS A CA 1
ATOM 644 C C . LYS A 1 79 ? -6.673 1.551 9.710 1.00 96.44 79 LYS A C 1
ATOM 646 O O . LYS A 1 79 ? -5.912 0.834 10.360 1.00 96.44 79 LYS A O 1
ATOM 651 N N . TYR A 1 80 ? -6.676 1.557 8.379 1.00 98.19 80 TYR A N 1
ATOM 652 C CA . TYR A 1 80 ? -5.800 0.707 7.576 1.00 98.19 80 TYR A CA 1
ATOM 653 C C . TYR A 1 80 ? -5.183 1.463 6.405 1.00 98.19 80 TYR A C 1
ATOM 655 O O . TYR A 1 80 ? -5.784 2.364 5.823 1.00 98.19 80 TYR A O 1
ATOM 663 N N . VAL A 1 81 ? -3.990 1.035 6.009 1.00 98.38 81 VAL A N 1
ATOM 664 C CA . VAL A 1 81 ? -3.380 1.397 4.732 1.00 98.38 81 VAL A CA 1
ATOM 665 C C . VAL A 1 81 ? -2.996 0.126 3.990 1.00 98.38 81 VAL A C 1
ATOM 667 O O . VAL A 1 81 ? -2.492 -0.829 4.576 1.00 98.38 81 VAL A O 1
ATOM 670 N N . ALA A 1 82 ? -3.257 0.105 2.691 1.00 98.50 82 ALA A N 1
ATOM 671 C CA . ALA A 1 82 ? -2.852 -0.958 1.796 1.00 98.50 82 ALA A CA 1
ATOM 672 C C . ALA A 1 82 ? -1.819 -0.417 0.805 1.00 98.50 82 ALA A C 1
ATOM 674 O O . ALA A 1 82 ? -2.013 0.650 0.2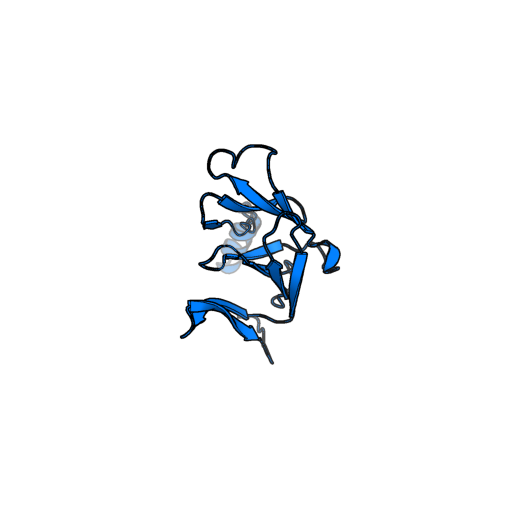17 1.00 98.50 82 ALA A O 1
ATOM 675 N N . ALA A 1 83 ? -0.730 -1.154 0.615 1.00 98.12 83 ALA A N 1
ATOM 676 C CA . ALA A 1 83 ? 0.344 -0.789 -0.298 1.00 98.12 83 ALA A CA 1
ATOM 677 C C . ALA A 1 83 ? 0.701 -1.972 -1.197 1.00 98.12 83 ALA A C 1
ATOM 679 O O . ALA A 1 83 ? 0.870 -3.095 -0.724 1.00 98.12 83 ALA A O 1
ATOM 680 N N . LYS A 1 84 ? 0.810 -1.729 -2.502 1.00 96.81 84 LYS A N 1
ATOM 681 C CA . LYS A 1 84 ? 1.249 -2.725 -3.482 1.00 96.81 84 LYS A CA 1
ATOM 682 C C . LYS A 1 84 ? 2.732 -2.533 -3.754 1.00 96.81 84 LYS A C 1
ATOM 684 O O . LYS A 1 84 ? 3.130 -1.486 -4.254 1.00 96.81 84 LYS A O 1
ATOM 689 N N . ILE A 1 85 ? 3.520 -3.553 -3.442 1.00 96.06 85 ILE A N 1
ATOM 690 C CA . ILE A 1 85 ? 4.975 -3.571 -3.576 1.00 96.06 85 ILE A CA 1
ATOM 691 C C . ILE A 1 85 ? 5.385 -4.407 -4.784 1.00 96.06 85 ILE A C 1
ATOM 693 O O . ILE A 1 85 ? 4.858 -5.505 -4.986 1.00 96.06 85 ILE A O 1
ATOM 697 N N . ARG A 1 86 ? 6.336 -3.900 -5.568 1.00 93.31 86 ARG A N 1
ATOM 698 C CA . ARG A 1 86 ? 6.954 -4.582 -6.714 1.00 93.31 86 ARG A CA 1
ATOM 699 C C . ARG A 1 86 ? 8.476 -4.507 -6.637 1.00 93.31 86 ARG A C 1
ATOM 701 O O . ARG A 1 86 ? 9.028 -3.795 -5.806 1.00 93.31 86 ARG A O 1
ATOM 708 N N . THR A 1 87 ? 9.128 -5.266 -7.505 1.00 91.38 87 THR A N 1
ATOM 709 C CA . THR A 1 87 ? 10.555 -5.146 -7.826 1.00 91.38 87 THR A CA 1
ATOM 710 C C . THR A 1 87 ? 10.665 -4.694 -9.277 1.00 91.38 87 THR A C 1
ATOM 712 O O . THR A 1 87 ? 9.784 -5.027 -10.070 1.00 91.38 87 THR A O 1
ATOM 715 N N . GLU A 1 88 ? 11.721 -3.971 -9.638 1.00 84.94 88 GLU A N 1
ATOM 716 C CA . GLU A 1 88 ? 11.877 -3.376 -10.977 1.00 84.94 88 GLU A CA 1
ATOM 717 C C . GLU A 1 88 ? 11.733 -4.409 -12.109 1.00 84.94 88 GLU A C 1
ATOM 719 O O . GLU A 1 88 ? 10.992 -4.197 -13.067 1.00 84.94 88 GLU A O 1
ATOM 724 N N . ASP A 1 89 ? 12.324 -5.590 -11.924 1.00 82.56 89 ASP A N 1
ATOM 725 C CA . ASP A 1 89 ? 12.345 -6.656 -12.929 1.00 82.56 89 ASP A CA 1
ATOM 726 C C . ASP A 1 89 ? 11.126 -7.601 -12.890 1.00 82.56 89 ASP A C 1
ATOM 728 O O . ASP A 1 89 ? 11.145 -8.667 -13.517 1.00 82.56 89 ASP A O 1
ATOM 732 N N . SER A 1 90 ? 10.067 -7.285 -12.128 1.00 82.00 90 SER A N 1
ATOM 733 C CA . SER A 1 90 ? 8.918 -8.191 -11.994 1.00 82.00 90 SER A CA 1
ATOM 734 C C . SER A 1 90 ? 7.551 -7.515 -11.986 1.00 82.00 90 SER A C 1
ATOM 736 O O . SER A 1 90 ? 7.238 -6.652 -11.170 1.00 82.00 90 SER A O 1
ATOM 738 N N . GLU A 1 91 ? 6.654 -8.057 -12.812 1.00 81.44 91 GLU A N 1
ATOM 739 C CA . GLU A 1 91 ? 5.220 -7.744 -12.779 1.00 81.44 91 GLU A CA 1
ATOM 740 C C . GLU A 1 91 ? 4.472 -8.441 -11.633 1.00 81.44 91 GLU A C 1
ATOM 742 O O . GLU A 1 91 ? 3.282 -8.201 -11.410 1.00 81.44 91 GLU A O 1
ATOM 747 N N . THR A 1 92 ? 5.129 -9.334 -10.888 1.00 87.19 92 THR A N 1
ATOM 748 C CA . THR A 1 92 ? 4.539 -9.878 -9.662 1.00 87.19 92 THR A CA 1
ATOM 749 C C . THR A 1 92 ? 4.582 -8.824 -8.569 1.00 87.19 92 THR A C 1
ATOM 751 O O . THR A 1 92 ? 5.651 -8.308 -8.253 1.00 87.19 92 THR A O 1
ATOM 754 N N . SER A 1 93 ? 3.442 -8.569 -7.934 1.00 93.06 93 SER A N 1
ATOM 755 C CA . SER A 1 93 ? 3.372 -7.661 -6.795 1.00 93.06 93 SER A CA 1
ATOM 756 C C . SER A 1 93 ? 2.906 -8.366 -5.526 1.00 93.06 93 SER A C 1
ATOM 758 O O . SER A 1 93 ? 2.195 -9.374 -5.587 1.00 93.06 93 SER A O 1
ATOM 760 N N . THR A 1 94 ? 3.273 -7.809 -4.380 1.00 95.75 94 THR A N 1
ATOM 761 C CA . THR A 1 94 ? 2.747 -8.189 -3.070 1.00 95.75 94 THR A CA 1
ATOM 762 C C . THR A 1 94 ? 1.968 -7.013 -2.506 1.00 95.75 94 THR A C 1
ATOM 764 O O . THR A 1 94 ? 2.508 -5.923 -2.354 1.00 95.75 94 THR A O 1
ATOM 767 N N . LEU A 1 95 ? 0.697 -7.224 -2.189 1.00 97.75 95 LEU A N 1
ATOM 768 C CA . LEU A 1 95 ? -0.116 -6.263 -1.455 1.00 97.75 95 LEU A CA 1
ATOM 769 C C . LEU A 1 95 ? 0.080 -6.500 0.040 1.00 97.75 95 LEU A C 1
ATOM 771 O O . LEU A 1 95 ? -0.176 -7.604 0.514 1.00 97.75 95 LEU A O 1
ATOM 775 N N . VAL A 1 96 ? 0.491 -5.481 0.782 1.00 98.31 96 VAL A N 1
ATOM 776 C CA . VAL A 1 96 ? 0.498 -5.496 2.250 1.00 98.31 96 VAL A CA 1
ATOM 777 C C . VAL A 1 96 ? -0.637 -4.630 2.769 1.00 98.31 96 VAL A C 1
ATOM 779 O O . VAL A 1 96 ? -0.948 -3.593 2.184 1.00 98.31 96 VAL A O 1
ATOM 782 N N . VAL A 1 97 ? -1.251 -5.056 3.867 1.00 98.56 97 VAL A N 1
ATOM 783 C CA . VAL A 1 97 ? -2.258 -4.293 4.605 1.00 98.56 97 VAL A CA 1
ATOM 784 C C . VAL A 1 97 ? -1.714 -4.058 6.000 1.00 98.56 97 VAL A C 1
ATOM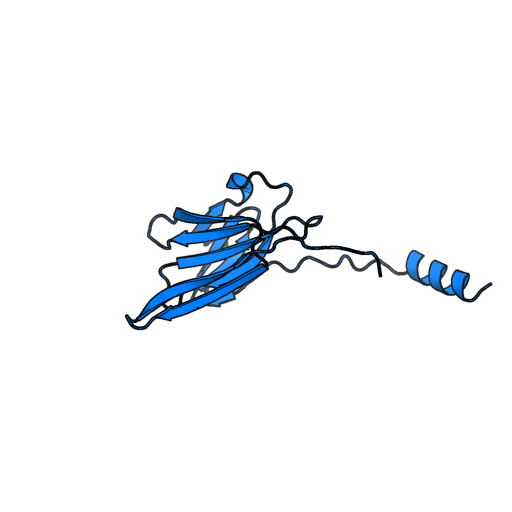 786 O O . VAL A 1 97 ? -1.420 -5.007 6.725 1.00 98.56 97 VAL A O 1
ATOM 789 N N . VAL A 1 98 ? -1.571 -2.793 6.364 1.00 98.56 98 VAL A N 1
ATOM 790 C CA . VAL A 1 98 ? -1.051 -2.352 7.653 1.00 98.56 98 VAL A CA 1
ATOM 791 C C . VAL A 1 98 ? -2.192 -1.734 8.438 1.00 98.56 98 VAL A C 1
ATOM 793 O O . VAL A 1 98 ? -2.910 -0.868 7.935 1.00 98.56 98 VAL A O 1
ATOM 796 N N . LYS A 1 99 ? -2.353 -2.175 9.680 1.00 98.25 99 LYS A N 1
ATOM 797 C CA . LYS A 1 99 ? -3.255 -1.556 10.640 1.00 98.25 99 LYS A CA 1
ATOM 798 C C . LYS A 1 99 ? -2.583 -0.339 11.262 1.00 98.25 99 LYS A C 1
ATOM 800 O O . LYS A 1 99 ? -1.503 -0.448 11.839 1.00 98.25 99 LYS A O 1
ATOM 805 N N . LEU A 1 100 ? -3.246 0.803 11.162 1.00 97.12 100 LEU A N 1
ATOM 806 C CA . LEU A 1 100 ? -2.818 2.072 11.728 1.00 97.12 100 LEU A CA 1
ATOM 807 C C . LEU A 1 100 ? -3.238 2.123 13.202 1.00 97.12 100 LEU A C 1
ATOM 809 O O . LEU A 1 100 ? -4.417 2.047 13.544 1.00 97.12 100 LEU A O 1
ATOM 813 N N . SER A 1 101 ? -2.254 2.200 14.091 1.00 94.25 101 SER A N 1
ATOM 814 C CA . SER A 1 101 ? -2.437 2.359 15.536 1.00 94.25 101 SER A CA 1
ATOM 815 C C . SER A 1 101 ? -1.164 2.964 16.135 1.00 94.25 101 SER A C 1
ATOM 817 O O . SER A 1 101 ? -0.218 3.196 15.391 1.00 94.25 101 SER A O 1
ATOM 819 N N . ASP A 1 102 ? -1.098 3.166 17.455 1.00 91.88 102 ASP A N 1
ATOM 820 C CA . ASP A 1 102 ? 0.122 3.654 18.130 1.00 91.88 102 ASP A CA 1
ATOM 821 C C . ASP A 1 102 ? 1.371 2.802 17.824 1.00 91.88 102 ASP A C 1
ATOM 823 O O . ASP A 1 102 ? 2.501 3.271 17.947 1.00 91.88 102 ASP A O 1
ATOM 827 N N . GLN A 1 103 ? 1.169 1.531 17.458 1.00 94.56 103 GLN A N 1
ATOM 828 C CA . GLN A 1 103 ? 2.197 0.643 16.924 1.00 94.56 103 GLN A CA 1
ATOM 829 C C . GLN A 1 103 ? 1.662 0.014 15.633 1.00 94.56 103 GLN A C 1
ATOM 831 O O . GLN A 1 103 ? 0.879 -0.936 15.709 1.00 94.56 103 GLN A O 1
ATOM 836 N N . PRO A 1 104 ? 2.019 0.541 14.451 1.00 96.88 104 PRO A N 1
ATOM 837 C CA . PRO A 1 104 ? 1.595 -0.040 13.185 1.00 96.88 104 PRO A CA 1
ATOM 838 C C . PRO A 1 104 ? 2.027 -1.504 13.053 1.00 96.88 104 PRO A C 1
ATOM 840 O O . PRO A 1 104 ? 3.147 -1.871 13.413 1.00 96.88 104 PRO A O 1
ATOM 843 N N . VAL A 1 105 ? 1.131 -2.355 12.549 1.00 96.69 105 VAL A N 1
ATOM 844 C CA . VAL A 1 105 ? 1.393 -3.790 12.354 1.00 96.69 105 VAL A CA 1
ATOM 845 C C . VAL A 1 105 ? 0.849 -4.231 11.002 1.00 96.69 105 VAL A C 1
ATOM 847 O O . VAL A 1 105 ? -0.254 -3.846 10.613 1.00 96.69 105 VAL A O 1
ATOM 850 N N . MET A 1 106 ? 1.604 -5.071 10.291 1.00 97.25 106 MET A N 1
ATOM 851 C CA . MET A 1 106 ? 1.111 -5.749 9.094 1.00 97.25 106 MET A CA 1
ATOM 852 C C . MET A 1 106 ? 0.014 -6.754 9.480 1.00 97.25 106 MET A C 1
ATOM 854 O O . MET A 1 106 ? 0.289 -7.791 10.080 1.00 97.25 106 MET A O 1
ATOM 858 N N . GLU A 1 107 ? -1.226 -6.441 9.117 1.00 97.44 107 GLU A N 1
ATOM 859 C CA . GLU A 1 107 ? -2.408 -7.272 9.364 1.00 97.44 107 GLU A CA 1
ATOM 860 C C . GLU A 1 107 ? -2.489 -8.422 8.350 1.00 97.44 107 GLU A C 1
ATOM 862 O O . GLU A 1 107 ? -2.830 -9.552 8.696 1.00 97.44 107 GLU A O 1
ATOM 867 N N . ALA A 1 108 ? -2.154 -8.148 7.084 1.00 97.44 108 ALA A N 1
ATOM 868 C CA . ALA A 1 108 ? -2.211 -9.140 6.017 1.00 97.44 108 ALA A CA 1
ATOM 869 C C . ALA A 1 108 ? -1.198 -8.868 4.898 1.00 97.44 108 ALA A C 1
ATOM 871 O O . ALA A 1 108 ? -0.762 -7.739 4.676 1.00 97.44 108 ALA A O 1
ATOM 872 N N . SER A 1 109 ? -0.868 -9.925 4.154 1.00 97.06 109 SER A N 1
ATOM 873 C CA . SER A 1 109 ? -0.057 -9.864 2.940 1.00 97.06 109 SER A CA 1
ATOM 874 C C . SER A 1 109 ? -0.619 -10.819 1.887 1.00 97.06 109 SER A C 1
ATOM 876 O O . SER A 1 109 ? -0.917 -11.980 2.182 1.00 97.06 109 SER A O 1
ATOM 878 N N . PHE A 1 110 ? -0.775 -10.328 0.659 1.00 96.19 110 PHE A N 1
ATOM 879 C CA . PHE A 1 110 ? -1.352 -11.059 -0.464 1.00 96.19 110 PHE A CA 1
ATOM 880 C C . PHE A 1 110 ? -0.412 -11.005 -1.676 1.00 96.19 110 PHE A C 1
ATOM 882 O O . PHE A 1 110 ? -0.176 -9.926 -2.223 1.00 96.19 110 PHE A O 1
ATOM 889 N N . PRO A 1 111 ? 0.117 -12.146 -2.146 1.00 94.44 111 PRO A N 1
ATOM 890 C CA . PRO A 1 111 ? 0.976 -12.177 -3.323 1.00 94.44 111 PRO A CA 1
ATOM 891 C C . PRO A 1 111 ? 0.163 -12.133 -4.624 1.00 94.44 111 PRO A C 1
ATOM 893 O O . PRO A 1 111 ? -0.998 -12.546 -4.674 1.00 94.44 111 PRO A O 1
ATOM 896 N N . ASN A 1 112 ? 0.828 -11.744 -5.711 1.00 92.88 112 ASN A N 1
ATOM 897 C CA . ASN A 1 112 ? 0.294 -11.677 -7.071 1.00 92.88 112 ASN A CA 1
ATOM 898 C C . ASN A 1 112 ? -0.936 -10.771 -7.206 1.00 92.88 112 ASN A C 1
ATOM 900 O O . ASN A 1 112 ? -1.861 -11.116 -7.934 1.00 92.88 112 ASN A O 1
ATOM 904 N N . VAL A 1 113 ? -0.989 -9.635 -6.516 1.00 94.56 113 VAL A N 1
ATOM 905 C CA . VAL A 1 113 ? -2.109 -8.694 -6.672 1.00 94.56 113 VAL A CA 1
ATOM 906 C C . VAL A 1 113 ? -1.922 -7.844 -7.933 1.00 94.56 113 VAL A C 1
ATOM 908 O O . VAL A 1 113 ? -0.817 -7.410 -8.241 1.00 94.56 113 VAL A O 1
ATOM 911 N N . SER A 1 114 ? -2.991 -7.600 -8.690 1.00 91.56 114 SER A N 1
ATOM 912 C CA . SER A 1 114 ? -2.964 -6.687 -9.846 1.00 91.56 114 SER A CA 1
ATOM 913 C C . SER A 1 114 ? -3.557 -5.319 -9.514 1.00 91.56 114 SER A C 1
ATOM 915 O O . SER A 1 114 ? -2.961 -4.288 -9.828 1.00 91.56 114 SER A O 1
ATOM 917 N N . SER A 1 115 ? -4.705 -5.298 -8.837 1.00 93.00 115 SER A N 1
ATOM 918 C CA . SER A 1 115 ? -5.388 -4.079 -8.398 1.00 93.00 115 SER A CA 1
ATOM 919 C C . SER A 1 115 ? -6.080 -4.294 -7.057 1.00 93.00 115 SER A C 1
ATOM 921 O O . SER A 1 115 ? -6.372 -5.431 -6.681 1.00 93.00 115 SER A O 1
ATOM 923 N N . PHE A 1 116 ? -6.341 -3.200 -6.347 1.00 97.25 116 PHE A N 1
ATOM 924 C CA . PHE A 1 116 ? -7.035 -3.194 -5.066 1.00 97.25 116 PHE A CA 1
ATOM 925 C C . PHE A 1 116 ? -7.712 -1.840 -4.834 1.00 97.25 116 PHE A C 1
ATOM 927 O O . PHE A 1 116 ? -7.246 -0.832 -5.365 1.00 97.25 116 PHE A O 1
ATOM 934 N N . GLU A 1 117 ? -8.807 -1.833 -4.076 1.00 97.56 117 GLU A N 1
ATOM 935 C CA . GLU A 1 117 ? -9.566 -0.632 -3.720 1.00 97.56 117 GLU A CA 1
ATOM 936 C C . GLU A 1 117 ? -10.326 -0.832 -2.402 1.00 97.56 117 GLU A C 1
ATOM 938 O O . GLU A 1 117 ? -10.813 -1.934 -2.124 1.00 97.56 117 GLU A O 1
ATOM 943 N N . TRP A 1 118 ? -10.438 0.234 -1.609 1.00 97.69 118 TRP A N 1
ATOM 944 C CA . TRP A 1 118 ? -11.245 0.232 -0.387 1.00 97.69 118 TRP A CA 1
ATOM 945 C C . TRP A 1 118 ? -12.684 0.641 -0.685 1.00 97.69 118 TRP A C 1
ATOM 947 O O . TRP A 1 118 ? -12.939 1.560 -1.462 1.00 97.69 118 TRP A O 1
ATOM 957 N N . VAL A 1 119 ? -13.637 -0.028 -0.042 1.00 95.69 119 VAL A N 1
ATOM 958 C CA . VAL A 1 119 ? -15.068 0.258 -0.172 1.00 95.69 119 VAL A CA 1
ATOM 959 C C . VAL A 1 119 ? -15.731 0.117 1.196 1.00 95.69 119 VAL A C 1
ATOM 961 O O . VAL A 1 119 ? -15.345 -0.749 1.978 1.00 95.69 119 VAL A O 1
ATOM 964 N N . LYS A 1 120 ? -16.742 0.947 1.462 1.00 95.00 120 LYS A N 1
ATOM 965 C CA . LYS A 1 120 ? -17.664 0.771 2.589 1.00 95.00 120 LYS A CA 1
ATOM 966 C C . LYS A 1 120 ? -18.704 -0.289 2.256 1.00 95.00 120 LYS A C 1
ATOM 968 O O . LYS A 1 120 ? -19.366 -0.180 1.221 1.00 95.00 120 LYS A O 1
ATOM 973 N N . ASP A 1 121 ? -18.833 -1.309 3.093 1.00 92.56 121 ASP A N 1
ATOM 974 C CA . ASP A 1 121 ? -19.888 -2.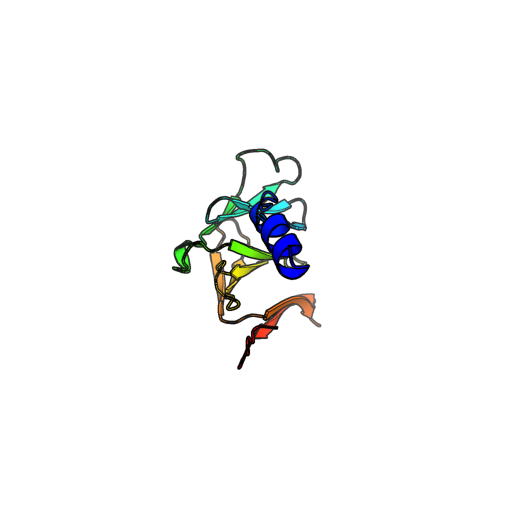309 2.929 1.00 92.56 121 ASP A CA 1
ATOM 975 C C . ASP A 1 121 ? -21.248 -1.831 3.479 1.00 92.56 121 ASP A C 1
ATOM 977 O O . ASP A 1 121 ? -21.439 -0.658 3.804 1.00 92.56 121 ASP A O 1
ATOM 981 N N . GLU A 1 122 ? -22.235 -2.731 3.527 1.00 92.44 122 GLU A N 1
ATOM 982 C CA . GLU A 1 122 ? -23.590 -2.419 4.007 1.00 92.44 122 GLU A CA 1
ATOM 983 C C . GLU A 1 122 ? -23.637 -2.055 5.504 1.00 92.44 122 GLU A C 1
ATOM 985 O O . GLU A 1 122 ? -24.613 -1.445 5.948 1.00 92.44 122 GLU A O 1
ATOM 990 N N . GLU A 1 123 ? -22.598 -2.407 6.267 1.00 93.88 123 GLU A N 1
ATOM 991 C CA . GLU A 1 123 ? -22.452 -2.127 7.697 1.00 93.88 123 GLU A CA 1
ATOM 992 C C . GLU A 1 123 ? -21.567 -0.890 7.967 1.00 93.88 123 GLU A C 1
ATOM 994 O O . GLU A 1 123 ? -21.334 -0.556 9.126 1.00 93.88 123 GLU A O 1
ATOM 999 N N . ASP A 1 124 ? -21.147 -0.165 6.917 1.00 92.94 124 ASP A N 1
ATOM 1000 C CA . ASP A 1 124 ? -20.221 0.985 6.966 1.00 92.94 124 ASP A CA 1
ATOM 1001 C C . ASP A 1 124 ? -18.800 0.620 7.455 1.00 92.94 124 ASP A C 1
ATOM 1003 O O . ASP A 1 124 ? -18.006 1.474 7.875 1.00 92.94 124 ASP A O 1
ATOM 1007 N N . GLU A 1 125 ? -18.436 -0.658 7.338 1.00 95.06 125 GLU A N 1
ATOM 1008 C CA . GLU A 1 125 ? -17.097 -1.157 7.634 1.00 95.06 125 GLU A CA 1
ATOM 1009 C C . GLU A 1 125 ? -16.204 -1.091 6.387 1.00 95.06 125 GLU A C 1
ATOM 1011 O O . GLU A 1 125 ? -16.661 -1.205 5.245 1.00 95.06 125 GLU A O 1
ATOM 1016 N N . ASP A 1 126 ? -14.903 -0.875 6.598 1.00 96.00 126 ASP A N 1
ATOM 1017 C CA . ASP A 1 126 ? -13.941 -0.828 5.498 1.00 96.00 126 ASP A CA 1
ATOM 1018 C C . ASP A 1 126 ? -13.590 -2.229 5.000 1.00 96.00 126 ASP A C 1
ATOM 1020 O O . ASP A 1 126 ? -13.018 -3.054 5.716 1.00 96.00 126 ASP A O 1
ATOM 1024 N N . VAL A 1 127 ? -13.881 -2.473 3.723 1.00 96.50 127 VAL A N 1
ATOM 1025 C CA . VAL A 1 127 ? -13.604 -3.730 3.031 1.00 96.50 127 VAL A CA 1
ATOM 1026 C C . VAL A 1 127 ? -12.635 -3.490 1.880 1.00 96.50 127 VAL A C 1
ATOM 1028 O O . VAL A 1 127 ? -12.842 -2.630 1.022 1.00 96.50 127 VAL A O 1
ATOM 1031 N N . LEU A 1 128 ? -11.572 -4.295 1.841 1.00 97.81 128 LEU A N 1
ATOM 1032 C CA . LEU A 1 128 ? -10.573 -4.258 0.779 1.00 97.81 128 LEU A CA 1
ATOM 1033 C C . LEU A 1 128 ? -10.928 -5.245 -0.333 1.00 97.81 128 LEU A C 1
ATOM 1035 O O . LEU A 1 128 ? -10.802 -6.461 -0.171 1.00 97.81 128 LEU A O 1
ATOM 1039 N N . PHE A 1 129 ? -11.308 -4.725 -1.495 1.00 96.81 129 PHE A N 1
ATOM 1040 C CA . PHE A 1 129 ? -11.437 -5.523 -2.707 1.00 96.81 129 PHE A CA 1
ATOM 1041 C C . PHE A 1 129 ? -10.090 -5.591 -3.410 1.00 96.81 129 PHE A C 1
ATOM 1043 O O . PHE A 1 129 ? -9.424 -4.575 -3.585 1.00 96.81 129 PHE A O 1
ATOM 1050 N N . TYR A 1 130 ? -9.690 -6.777 -3.862 1.00 96.25 130 TYR A N 1
ATOM 1051 C CA . TYR A 1 130 ? -8.469 -6.945 -4.640 1.00 96.25 130 TYR A CA 1
ATOM 1052 C C . TYR A 1 130 ? -8.635 -8.009 -5.719 1.00 96.25 130 TYR A C 1
ATOM 1054 O O . TYR A 1 130 ? -9.436 -8.940 -5.609 1.00 96.25 130 TYR A O 1
ATOM 1062 N N . THR A 1 131 ? -7.855 -7.869 -6.784 1.00 95.06 131 THR A N 1
ATOM 1063 C CA . THR A 1 131 ? -7.746 -8.862 -7.850 1.00 95.06 131 THR A CA 1
ATOM 1064 C C . THR A 1 131 ? -6.390 -9.544 -7.769 1.00 95.06 131 THR A C 1
ATOM 1066 O O . THR A 1 131 ? -5.362 -8.887 -7.603 1.00 95.06 131 THR A O 1
ATOM 1069 N N . PHE A 1 132 ? -6.381 -10.872 -7.879 1.00 92.38 132 PHE A N 1
ATOM 1070 C CA . PHE A 1 132 ? -5.147 -11.639 -7.989 1.00 92.38 132 PHE A CA 1
ATOM 1071 C C . PHE A 1 132 ? -4.884 -11.993 -9.454 1.00 92.38 132 PHE A C 1
ATOM 1073 O O . PHE A 1 132 ? -5.768 -12.416 -10.204 1.00 92.38 132 PHE A O 1
ATOM 1080 N N . GLN A 1 133 ? -3.633 -11.870 -9.851 1.00 87.56 133 GLN A N 1
ATOM 1081 C CA . GLN A 1 133 ? -3.135 -12.222 -11.156 1.00 87.56 133 GLN A CA 1
ATOM 1082 C C . GLN A 1 133 ? -2.844 -13.724 -11.212 1.00 87.56 133 GLN A C 1
ATOM 1084 O O . GLN A 1 133 ? -2.045 -14.265 -10.446 1.00 87.56 133 GLN A O 1
ATOM 1089 N N . ARG A 1 134 ? -3.482 -14.420 -12.155 1.00 87.44 134 ARG A N 1
ATOM 1090 C CA . ARG A 1 134 ? -3.157 -15.806 -12.515 1.00 87.44 134 ARG A CA 1
ATOM 1091 C C . ARG A 1 134 ? -2.933 -15.902 -14.012 1.00 87.44 134 ARG A C 1
ATOM 1093 O O . ARG A 1 134 ? -3.716 -15.365 -14.786 1.00 87.44 134 ARG A O 1
ATOM 1100 N N . ASN A 1 135 ? -1.908 -16.658 -14.405 1.00 85.44 135 ASN A N 1
ATOM 1101 C CA . ASN A 1 135 ? -1.559 -16.917 -15.804 1.00 85.44 135 ASN A CA 1
ATOM 1102 C C . ASN A 1 135 ? -1.205 -15.654 -16.609 1.00 85.44 135 ASN A C 1
ATOM 1104 O O . ASN A 1 135 ? -1.539 -15.586 -17.794 1.00 85.44 135 ASN A O 1
ATOM 1108 N N . LEU A 1 136 ? -0.539 -14.669 -15.987 1.00 77.81 136 LEU A N 1
ATOM 1109 C CA . LEU A 1 136 ? -0.002 -13.526 -16.730 1.00 77.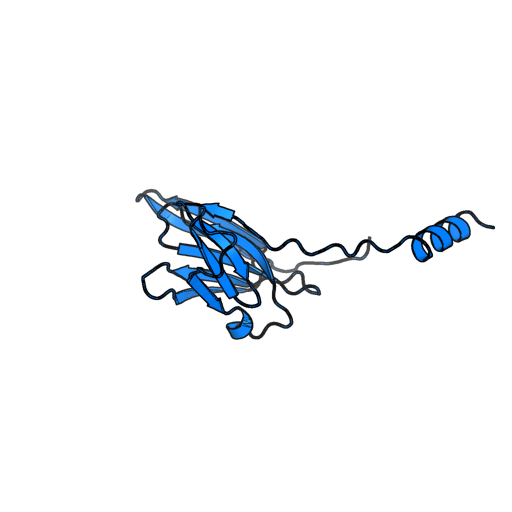81 136 LEU A CA 1
ATOM 1110 C C . LEU A 1 136 ? 0.932 -14.036 -17.831 1.00 77.81 136 LEU A C 1
ATOM 1112 O O . LEU A 1 136 ? 1.757 -14.921 -17.599 1.00 77.81 136 LEU A O 1
ATOM 1116 N N . ARG A 1 137 ? 0.778 -13.486 -19.034 1.00 81.75 137 ARG A N 1
ATOM 1117 C CA . ARG A 1 137 ? 1.657 -13.757 -20.168 1.00 81.75 137 ARG A CA 1
ATOM 1118 C C . ARG A 1 137 ? 2.285 -12.446 -20.592 1.00 81.75 137 ARG A C 1
ATOM 1120 O O . ARG A 1 137 ? 1.562 -11.523 -20.950 1.00 81.75 137 ARG A O 1
ATOM 1127 N N . CYS A 1 138 ? 3.607 -12.401 -20.556 1.00 73.25 138 CYS A N 1
ATOM 1128 C CA . CYS A 1 138 ? 4.378 -11.347 -21.190 1.00 73.25 138 CYS A CA 1
ATOM 1129 C C . CYS A 1 138 ? 4.797 -11.826 -22.586 1.00 73.25 138 CYS A C 1
ATOM 1131 O O . CYS A 1 138 ? 5.096 -13.010 -22.771 1.00 73.25 138 CYS A O 1
ATOM 1133 N N . HIS A 1 139 ? 4.776 -10.930 -23.565 1.00 81.25 139 HIS A N 1
ATOM 1134 C CA . HIS A 1 139 ? 5.381 -11.148 -24.872 1.00 81.25 139 HIS A CA 1
ATOM 1135 C C . HIS A 1 139 ? 6.024 -9.841 -25.328 1.00 81.25 139 HIS A C 1
ATOM 1137 O O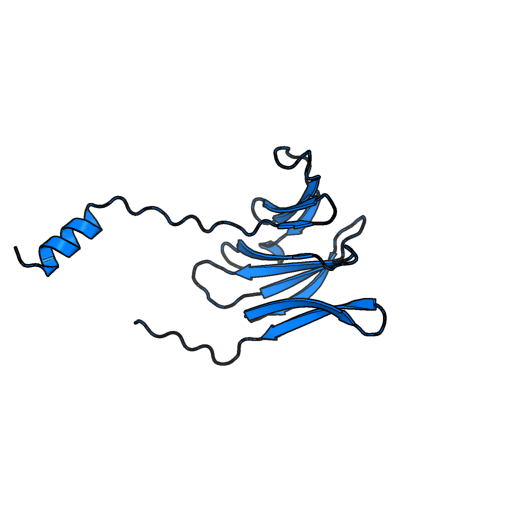 . HIS A 1 139 ? 5.437 -8.776 -25.145 1.00 81.25 139 HIS A O 1
ATOM 1143 N N . ASP A 1 140 ? 7.196 -9.929 -25.946 1.00 78.81 140 ASP A N 1
ATOM 1144 C CA . ASP A 1 140 ? 7.826 -8.769 -26.571 1.00 78.81 140 ASP A CA 1
ATOM 1145 C C . ASP A 1 140 ? 6.950 -8.306 -27.749 1.00 78.81 140 ASP A C 1
ATOM 1147 O O . ASP A 1 140 ? 6.487 -9.137 -28.543 1.00 78.81 140 ASP A O 1
ATOM 1151 N N . VAL A 1 141 ? 6.661 -7.003 -27.830 1.00 71.75 141 VAL A N 1
ATOM 1152 C CA . VAL A 1 141 ? 5.825 -6.380 -28.878 1.00 71.75 141 VAL A CA 1
ATOM 1153 C C . VAL A 1 141 ? 6.627 -5.383 -29.695 1.00 71.75 141 VAL A C 1
ATOM 1155 O O . VAL A 1 141 ? 7.442 -4.654 -29.090 1.00 71.75 141 VAL A O 1
#